Protein AF-A0AA38UMA5-F1 (afdb_monomer_lite)

Organism: NCBI:txid2804962

Structure (mmCIF, N/CA/C/O backbone):
data_AF-A0AA38UMA5-F1
#
_entry.id   AF-A0AA38UMA5-F1
#
loop_
_atom_site.group_PDB
_atom_site.id
_atom_site.type_symbol
_atom_site.label_atom_id
_atom_site.label_alt_id
_atom_site.label_comp_id
_atom_site.label_asym_id
_atom_site.label_entity_id
_atom_site.label_seq_id
_atom_site.pdbx_PDB_ins_code
_atom_site.Cartn_x
_atom_site.Cartn_y
_atom_site.Cartn_z
_atom_site.occupancy
_atom_site.B_iso_or_equiv
_atom_site.auth_seq_id
_atom_site.auth_comp_id
_atom_site.auth_asym_id
_atom_site.auth_atom_id
_atom_site.pdbx_PDB_model_num
ATOM 1 N N . TRP A 1 1 ? -12.154 10.410 -10.300 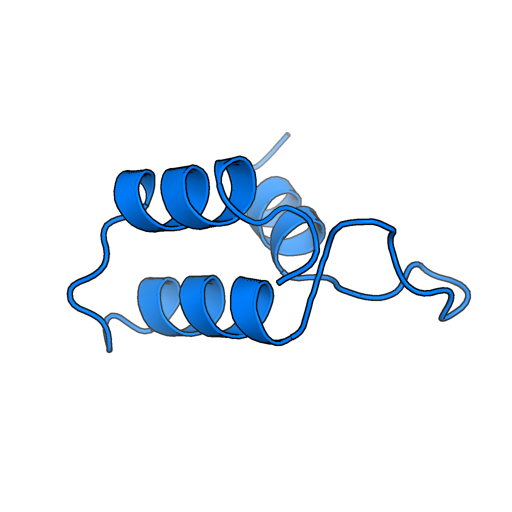1.00 55.00 1 TRP A N 1
ATOM 2 C CA . TRP A 1 1 ? -11.339 9.308 -9.760 1.00 55.00 1 TRP A CA 1
ATOM 3 C C . TRP A 1 1 ? -12.217 8.413 -8.919 1.00 55.00 1 TRP A C 1
ATOM 5 O O . TRP A 1 1 ? -12.952 8.922 -8.079 1.00 55.00 1 TRP A O 1
ATOM 15 N N . THR A 1 2 ? -12.180 7.112 -9.176 1.00 76.75 2 THR A N 1
ATOM 16 C CA . THR A 1 2 ? -12.823 6.095 -8.342 1.00 76.75 2 THR A CA 1
ATOM 17 C C . THR A 1 2 ? -11.867 5.628 -7.245 1.00 76.75 2 THR A C 1
ATOM 19 O O . THR A 1 2 ? -10.659 5.868 -7.302 1.00 76.75 2 THR A O 1
ATOM 22 N N . ILE A 1 3 ? -12.396 4.929 -6.240 1.00 69.94 3 ILE A N 1
ATOM 23 C CA . ILE A 1 3 ? -11.553 4.295 -5.219 1.00 69.94 3 ILE A CA 1
ATOM 24 C C . ILE A 1 3 ? -10.665 3.201 -5.835 1.00 69.94 3 ILE A C 1
ATOM 26 O O . ILE A 1 3 ? -9.554 2.981 -5.366 1.00 69.94 3 ILE A O 1
ATOM 30 N N . GLY A 1 4 ? -11.122 2.568 -6.922 1.00 71.38 4 GLY A N 1
ATOM 31 C CA . GLY A 1 4 ? -10.344 1.602 -7.694 1.00 71.38 4 GLY A CA 1
ATOM 32 C C . GLY A 1 4 ? -9.131 2.247 -8.355 1.00 71.38 4 GLY A C 1
ATOM 33 O O . GLY A 1 4 ? -8.028 1.734 -8.200 1.00 71.38 4 GLY A O 1
ATOM 34 N N . ASP A 1 5 ? -9.308 3.413 -8.985 1.00 69.56 5 ASP A N 1
ATOM 35 C CA . ASP A 1 5 ? -8.198 4.176 -9.575 1.00 69.56 5 ASP A CA 1
ATOM 36 C C . ASP A 1 5 ? -7.187 4.566 -8.497 1.00 69.56 5 ASP A C 1
ATOM 38 O O . ASP A 1 5 ? -5.983 4.392 -8.667 1.00 69.56 5 ASP A O 1
ATOM 42 N N . PHE A 1 6 ? -7.676 5.042 -7.348 1.00 70.81 6 PHE A N 1
ATOM 43 C CA . PHE A 1 6 ? -6.818 5.396 -6.223 1.00 70.81 6 PHE A CA 1
ATOM 44 C C . PHE A 1 6 ? -5.976 4.202 -5.767 1.00 70.81 6 PHE A C 1
ATOM 46 O O . PHE A 1 6 ? -4.758 4.321 -5.682 1.00 70.81 6 PHE A O 1
ATOM 53 N N . LEU A 1 7 ? -6.600 3.046 -5.527 1.00 73.69 7 LEU A N 1
ATOM 54 C CA . LEU A 1 7 ? -5.898 1.836 -5.098 1.00 73.69 7 LEU A CA 1
ATOM 55 C C . LEU A 1 7 ? -4.943 1.308 -6.170 1.00 73.69 7 LEU A C 1
ATOM 57 O O . LEU A 1 7 ? -3.839 0.884 -5.835 1.00 73.69 7 LEU A O 1
ATOM 61 N N . TYR A 1 8 ? -5.332 1.369 -7.441 1.00 74.81 8 TYR A N 1
ATOM 62 C CA . TYR A 1 8 ? -4.491 0.982 -8.569 1.00 74.81 8 TYR A CA 1
ATOM 63 C C . TYR A 1 8 ? -3.223 1.835 -8.624 1.00 74.81 8 TYR A C 1
ATOM 65 O O . TYR A 1 8 ? -2.112 1.307 -8.613 1.00 74.81 8 TYR A O 1
ATOM 73 N N . TYR A 1 9 ? -3.370 3.160 -8.584 1.00 72.44 9 TYR A N 1
ATOM 74 C CA . TYR A 1 9 ? -2.220 4.051 -8.606 1.00 72.44 9 TYR A CA 1
ATOM 75 C C . TYR A 1 9 ? -1.398 3.944 -7.324 1.00 72.44 9 TYR A C 1
ATOM 77 O O . TYR A 1 9 ? -0.181 3.962 -7.414 1.00 72.44 9 TYR A O 1
ATOM 85 N N . PHE A 1 10 ? -2.000 3.801 -6.144 1.00 71.94 10 PHE A N 1
ATOM 86 C CA . PHE A 1 10 ? -1.252 3.738 -4.883 1.00 71.94 10 PHE A CA 1
ATOM 87 C C . PHE A 1 10 ? -0.524 2.403 -4.665 1.00 71.94 10 PHE A C 1
ATOM 89 O O . PHE A 1 10 ? 0.531 2.386 -4.041 1.00 71.94 10 PHE A O 1
ATOM 96 N N . SER A 1 11 ? -1.049 1.283 -5.165 1.00 74.56 11 SER A N 1
ATOM 97 C CA . SER A 1 11 ? -0.436 -0.040 -4.957 1.00 74.56 11 SER A CA 1
ATOM 98 C C . SER A 1 11 ? 0.712 -0.355 -5.919 1.00 74.56 11 SER A C 1
ATOM 100 O O . SER A 1 11 ? 1.460 -1.308 -5.689 1.00 74.56 11 SER A O 1
ATOM 102 N N . ARG A 1 12 ? 0.874 0.436 -6.980 1.00 78.25 12 ARG A N 1
ATOM 103 C CA . ARG A 1 12 ? 1.829 0.198 -8.060 1.00 78.25 12 ARG A CA 1
ATOM 104 C C . ARG A 1 12 ? 3.216 0.790 -7.764 1.00 78.25 12 ARG A C 1
ATOM 106 O O . ARG A 1 12 ? 3.322 1.967 -7.430 1.00 78.25 12 ARG A O 1
ATOM 113 N N . ASN A 1 13 ? 4.267 -0.013 -7.957 1.00 79.44 13 ASN A N 1
ATOM 114 C CA . ASN A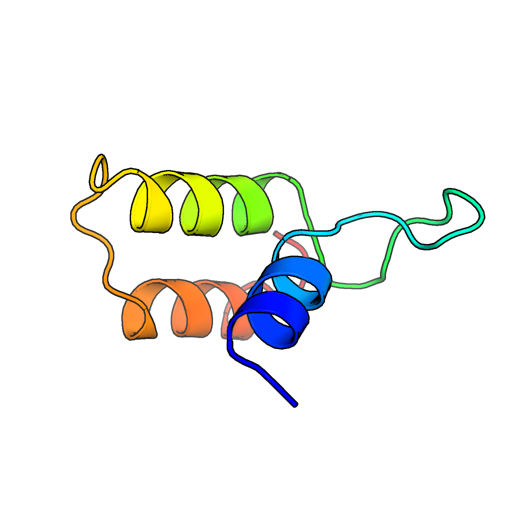 1 13 ? 5.673 0.371 -7.720 1.00 79.44 13 ASN A CA 1
ATOM 115 C C . ASN A 1 13 ? 6.484 0.652 -8.988 1.00 79.44 13 ASN A C 1
ATOM 117 O O . ASN A 1 13 ? 7.571 1.205 -8.899 1.00 79.44 13 ASN A O 1
ATOM 121 N N . GLU A 1 14 ? 5.974 0.266 -10.148 1.00 83.62 14 GLU A N 1
ATOM 122 C CA . GLU A 1 14 ? 6.610 0.424 -11.460 1.00 83.62 14 GLU A CA 1
ATOM 123 C C . GLU A 1 14 ? 5.562 1.006 -12.396 1.00 83.62 14 GLU A C 1
ATOM 125 O O . GLU A 1 14 ? 4.414 0.636 -12.234 1.00 83.62 14 GLU A O 1
ATOM 130 N N . ASP A 1 15 ? 5.878 1.895 -13.328 1.00 82.12 15 ASP A N 1
ATOM 131 C CA . ASP A 1 15 ? 4.923 2.444 -14.295 1.00 82.12 15 ASP A CA 1
ATOM 132 C C . ASP A 1 15 ? 4.576 1.450 -15.424 1.00 82.12 15 ASP A C 1
ATOM 134 O O . ASP A 1 15 ? 4.828 0.246 -15.310 1.00 82.12 15 ASP A O 1
ATOM 138 N N . GLU A 1 16 ? 3.880 1.916 -16.471 1.00 82.31 16 GLU A N 1
ATOM 139 C CA . GLU A 1 16 ? 3.433 1.093 -17.618 1.00 82.31 16 GLU A CA 1
ATOM 140 C C . GLU A 1 16 ? 4.571 0.525 -18.451 1.00 82.31 16 GLU A C 1
ATOM 142 O O . GLU A 1 16 ? 4.391 -0.526 -19.063 1.00 82.31 16 GLU A O 1
ATOM 147 N N . ASP A 1 17 ? 5.747 1.127 -18.348 1.00 84.50 17 ASP A N 1
ATOM 148 C CA . ASP A 1 17 ? 6.957 0.728 -19.047 1.00 84.50 17 ASP A CA 1
ATOM 149 C C . ASP A 1 17 ? 7.902 -0.088 -18.140 1.00 84.50 17 ASP A C 1
ATOM 151 O O . ASP A 1 17 ? 9.008 -0.452 -18.543 1.00 84.50 17 ASP A O 1
ATOM 155 N N . GLY A 1 18 ? 7.471 -0.408 -16.911 1.00 80.38 18 GLY A N 1
ATOM 156 C CA . GLY A 1 18 ? 8.258 -1.152 -15.924 1.00 80.38 18 GLY A CA 1
ATOM 157 C C . GLY A 1 18 ? 9.288 -0.297 -15.179 1.00 80.38 18 GLY A C 1
ATOM 158 O O . GLY A 1 18 ? 10.160 -0.837 -14.496 1.00 80.38 18 GLY A O 1
ATOM 159 N N . VAL A 1 19 ? 9.217 1.033 -15.288 1.00 84.56 19 VAL A N 1
ATOM 160 C CA . VAL A 1 19 ? 10.138 1.951 -14.611 1.00 84.56 19 VAL A CA 1
ATOM 161 C C . VAL A 1 19 ? 9.695 2.148 -13.161 1.00 84.56 19 VAL A C 1
ATOM 163 O O . VAL A 1 19 ? 8.539 2.497 -12.920 1.00 84.56 19 VAL A O 1
ATOM 166 N N . PRO A 1 20 ? 10.583 1.982 -12.164 1.00 81.06 20 PRO A N 1
ATOM 167 C CA . PRO A 1 20 ? 10.236 2.211 -10.767 1.00 81.06 20 PRO A CA 1
ATOM 168 C C . PRO A 1 20 ? 9.680 3.619 -10.530 1.00 81.06 20 PRO A C 1
ATOM 170 O O . PRO A 1 20 ? 10.319 4.622 -10.853 1.00 81.06 20 PRO A O 1
ATOM 173 N N . ILE A 1 21 ? 8.501 3.701 -9.915 1.00 78.94 21 ILE A N 1
ATOM 174 C CA . ILE A 1 21 ? 7.889 4.977 -9.551 1.00 78.94 21 ILE A CA 1
ATOM 175 C C . ILE A 1 21 ? 8.624 5.516 -8.327 1.00 78.94 21 ILE A C 1
ATOM 177 O O . ILE A 1 21 ? 8.614 4.912 -7.252 1.00 78.94 21 ILE A O 1
ATOM 181 N N . GLN A 1 22 ? 9.258 6.675 -8.485 1.00 72.44 22 GLN A N 1
ATOM 182 C CA . GLN A 1 22 ? 10.029 7.304 -7.421 1.00 72.44 22 GLN A CA 1
ATOM 183 C C . GLN A 1 22 ? 9.152 7.546 -6.180 1.00 72.44 22 GLN A C 1
ATOM 185 O O . GLN A 1 22 ? 8.084 8.153 -6.260 1.00 72.44 22 GLN A O 1
ATOM 190 N N . GLY A 1 23 ? 9.602 7.053 -5.025 1.00 67.44 23 GLY A N 1
ATOM 191 C CA . GLY A 1 23 ? 8.861 7.156 -3.767 1.00 67.44 23 GLY A CA 1
ATOM 192 C C . GLY A 1 23 ? 7.757 6.100 -3.563 1.00 67.44 23 GLY A C 1
ATOM 193 O O . GLY A 1 23 ? 6.892 6.253 -2.699 1.00 67.44 23 GLY A O 1
ATOM 194 N N . ARG A 1 24 ? 7.739 5.024 -4.361 1.00 73.75 24 ARG A N 1
ATOM 195 C CA . ARG A 1 24 ? 6.855 3.871 -4.141 1.00 73.75 24 ARG A CA 1
ATOM 196 C C . ARG A 1 24 ? 7.661 2.593 -4.033 1.00 73.75 24 ARG A C 1
ATOM 198 O O . ARG A 1 24 ? 8.433 2.244 -4.921 1.00 73.75 24 ARG A O 1
ATOM 205 N N . THR A 1 25 ? 7.487 1.901 -2.915 1.00 75.75 25 THR A N 1
ATOM 206 C CA . THR A 1 25 ? 8.229 0.683 -2.609 1.00 75.75 25 THR A CA 1
ATOM 207 C C . THR A 1 25 ? 7.308 -0.492 -2.365 1.00 75.75 25 THR A C 1
ATOM 209 O O . THR A 1 25 ? 6.153 -0.354 -1.957 1.00 75.75 25 THR A O 1
ATOM 212 N N . ARG A 1 26 ? 7.874 -1.693 -2.517 1.00 78.56 26 ARG A N 1
ATOM 213 C CA . ARG A 1 26 ? 7.195 -2.948 -2.169 1.00 78.56 26 ARG A CA 1
ATOM 214 C C . ARG A 1 26 ? 6.668 -2.943 -0.733 1.00 78.56 26 ARG A C 1
ATOM 216 O O . ARG A 1 26 ? 5.619 -3.529 -0.483 1.00 78.56 26 ARG A O 1
ATOM 223 N N . THR A 1 27 ? 7.342 -2.242 0.180 1.00 81.00 27 THR A N 1
ATOM 224 C CA . THR A 1 27 ? 6.895 -2.041 1.563 1.00 81.00 27 THR A CA 1
ATOM 225 C C . THR A 1 27 ? 5.540 -1.335 1.613 1.00 81.00 27 THR A C 1
ATOM 227 O O . THR A 1 27 ? 4.611 -1.818 2.259 1.00 81.00 27 THR A O 1
ATOM 230 N N . HIS A 1 28 ? 5.390 -0.229 0.884 1.00 78.38 28 HIS A N 1
ATOM 231 C CA . HIS A 1 28 ? 4.159 0.557 0.820 1.00 78.38 28 HIS A CA 1
ATOM 232 C C . HIS A 1 28 ? 2.994 -0.214 0.196 1.00 78.38 28 HIS A C 1
ATOM 234 O O . HIS A 1 28 ? 1.910 -0.266 0.786 1.00 78.38 28 HIS A O 1
ATOM 240 N N . SER A 1 29 ? 3.230 -0.888 -0.933 1.00 79.94 29 SER A N 1
ATOM 241 C CA . SER A 1 29 ? 2.229 -1.768 -1.551 1.00 79.94 29 SER A CA 1
ATOM 242 C C . SER A 1 29 ? 1.831 -2.916 -0.632 1.00 79.94 29 SER A C 1
ATOM 244 O O . SER A 1 29 ? 0.656 -3.271 -0.575 1.00 79.94 29 SER A O 1
ATOM 246 N N . GLY A 1 30 ? 2.789 -3.475 0.113 1.00 84.31 30 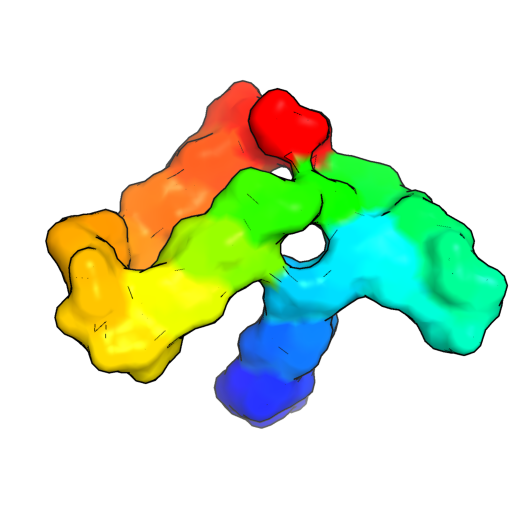GLY A N 1
ATOM 247 C CA . GLY A 1 30 ? 2.543 -4.516 1.105 1.00 84.31 30 GLY A CA 1
ATOM 248 C C . GLY A 1 30 ? 1.610 -4.034 2.212 1.00 84.31 30 GLY A C 1
ATOM 249 O O . GLY A 1 30 ? 0.609 -4.689 2.485 1.00 84.31 30 GLY A O 1
ATOM 250 N N . MET A 1 31 ? 1.867 -2.852 2.785 1.00 83.56 31 MET A N 1
ATOM 251 C CA . MET A 1 31 ? 0.992 -2.272 3.813 1.00 83.56 31 MET A CA 1
ATOM 252 C C . MET A 1 31 ? -0.433 -2.038 3.299 1.00 83.56 31 MET A C 1
ATOM 254 O O . MET A 1 31 ? -1.395 -2.355 3.999 1.00 83.56 31 MET A O 1
ATOM 258 N N . LEU A 1 32 ? -0.574 -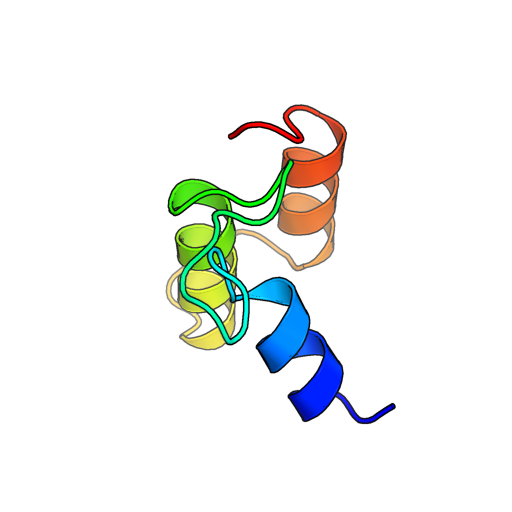1.508 2.079 1.00 82.88 32 LEU A N 1
ATOM 259 C CA . LEU A 1 32 ? -1.880 -1.271 1.467 1.00 82.88 32 LEU A CA 1
ATOM 260 C C . LEU A 1 32 ? -2.608 -2.585 1.151 1.00 82.88 32 LEU A C 1
ATOM 262 O O . LEU A 1 32 ? -3.788 -2.714 1.464 1.00 82.88 32 LEU A O 1
ATOM 266 N N . SER A 1 33 ? -1.911 -3.577 0.590 1.00 83.81 33 SER A N 1
ATOM 267 C CA . SER A 1 33 ? -2.467 -4.911 0.329 1.00 83.81 33 SER A CA 1
ATOM 268 C C . SER A 1 33 ? -2.956 -5.566 1.617 1.00 83.81 33 SER A C 1
ATOM 270 O O . SER A 1 33 ? -4.054 -6.117 1.650 1.00 83.81 33 SER A O 1
ATOM 272 N N . SER A 1 34 ? -2.166 -5.477 2.683 1.00 85.12 34 SER A N 1
ATOM 273 C CA . SER A 1 34 ? -2.530 -5.978 4.002 1.00 85.12 34 SER A CA 1
ATOM 274 C C . SER A 1 34 ? -3.786 -5.305 4.567 1.00 85.12 34 SER A C 1
ATOM 276 O O . SER A 1 34 ? -4.710 -5.958 5.055 1.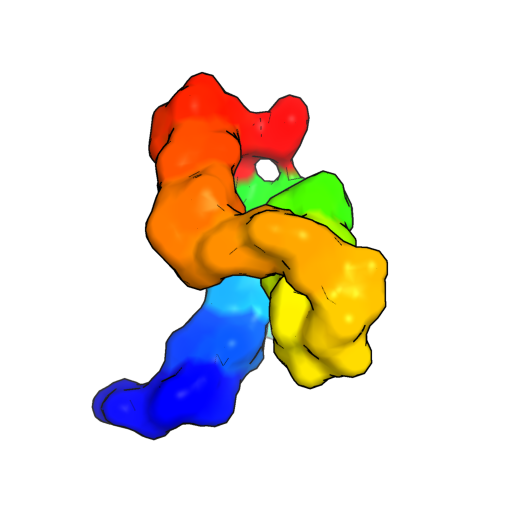00 85.12 34 SER A O 1
ATOM 278 N N . PHE A 1 35 ? -3.878 -3.981 4.423 1.00 85.88 35 PHE A N 1
ATOM 279 C CA . PHE A 1 35 ? -5.064 -3.217 4.814 1.00 85.88 35 PHE A CA 1
ATOM 280 C C . PHE A 1 35 ? -6.314 -3.633 4.047 1.00 85.88 35 PHE A C 1
ATOM 282 O O . PHE A 1 35 ? -7.350 -3.871 4.661 1.00 85.88 35 PHE A O 1
ATOM 289 N N . LEU A 1 36 ? -6.211 -3.795 2.728 1.00 83.94 36 LEU A N 1
ATOM 290 C CA . LEU A 1 36 ? -7.332 -4.234 1.896 1.00 83.94 36 LEU A CA 1
ATOM 291 C C . LEU A 1 36 ? -7.778 -5.670 2.200 1.00 83.94 36 LEU A C 1
ATOM 293 O O . LEU A 1 36 ? -8.959 -5.979 2.075 1.00 83.94 36 LEU A O 1
ATOM 297 N N . ARG A 1 37 ? -6.853 -6.544 2.616 1.00 86.75 37 ARG A N 1
ATOM 298 C CA . ARG A 1 37 ? -7.163 -7.912 3.062 1.00 86.75 37 ARG A CA 1
ATOM 299 C C . ARG A 1 37 ? -7.759 -7.968 4.470 1.00 86.75 37 ARG A C 1
ATOM 301 O O . ARG A 1 37 ? -8.258 -9.018 4.861 1.00 86.75 37 ARG A O 1
ATOM 308 N N . GLY A 1 38 ? -7.698 -6.873 5.231 1.00 85.44 38 GLY A N 1
ATOM 309 C CA . GLY A 1 38 ? -8.090 -6.846 6.640 1.00 85.44 38 GLY A CA 1
ATOM 310 C C . GLY A 1 38 ? -7.139 -7.627 7.555 1.00 85.44 38 GLY A C 1
ATOM 311 O O . GLY A 1 38 ? -7.517 -7.973 8.670 1.00 85.44 38 GLY A O 1
ATOM 312 N N . ASP A 1 39 ? -5.914 -7.913 7.101 1.00 89.19 39 ASP A N 1
ATOM 313 C CA . ASP A 1 39 ? -4.926 -8.714 7.841 1.00 89.19 39 ASP A CA 1
ATOM 314 C C . ASP A 1 39 ? -3.993 -7.862 8.727 1.00 89.19 39 ASP A C 1
ATOM 316 O O . ASP A 1 39 ? -3.107 -8.376 9.411 1.00 89.19 39 ASP A O 1
ATOM 320 N N . THR A 1 40 ? -4.216 -6.546 8.758 1.00 85.81 40 THR A N 1
ATOM 321 C CA . THR A 1 40 ? -3.408 -5.588 9.514 1.00 85.81 40 THR A CA 1
ATOM 322 C C . THR A 1 40 ? -4.248 -4.743 10.456 1.00 85.81 40 THR A C 1
ATOM 324 O O . THR A 1 40 ? -5.401 -4.412 10.195 1.00 85.81 40 THR A O 1
ATOM 327 N N . LYS A 1 41 ? -3.616 -4.330 11.557 1.00 87.50 41 LYS A N 1
ATOM 328 C CA . LYS A 1 41 ? -4.157 -3.329 12.487 1.00 87.50 41 LYS A CA 1
ATOM 329 C C . LYS A 1 41 ? -3.890 -1.894 12.025 1.00 87.50 41 LYS A C 1
ATOM 331 O O . LYS A 1 41 ? -4.359 -0.957 12.667 1.00 87.50 41 LYS A O 1
ATOM 336 N N . LYS A 1 42 ? -3.095 -1.701 10.963 1.00 81.06 42 LYS A N 1
ATOM 337 C CA . LYS A 1 42 ? -2.802 -0.368 10.429 1.00 81.06 42 LYS A CA 1
ATOM 338 C C . LYS A 1 42 ? -4.063 0.214 9.794 1.00 81.06 42 LYS A C 1
ATOM 340 O O . LYS A 1 42 ? -4.682 -0.427 8.956 1.00 81.06 42 LYS A O 1
ATOM 345 N N . THR A 1 43 ? -4.422 1.436 10.170 1.00 84.44 43 THR A N 1
ATOM 346 C CA . THR A 1 43 ? -5.483 2.192 9.491 1.00 84.44 43 THR A CA 1
ATOM 347 C C . THR A 1 43 ? -4.943 2.842 8.217 1.00 84.44 43 THR A C 1
ATOM 349 O O . THR A 1 43 ? -3.730 2.993 8.049 1.00 84.44 43 THR A O 1
ATOM 352 N N . SER A 1 44 ? -5.835 3.302 7.338 1.00 79.06 44 SER A N 1
ATOM 353 C CA . SER A 1 44 ? -5.458 4.091 6.157 1.00 79.06 44 SER A CA 1
ATOM 354 C C . SER A 1 44 ? -4.603 5.315 6.517 1.00 79.06 44 SER A C 1
ATOM 356 O O . SER A 1 44 ? -3.619 5.599 5.840 1.00 79.06 44 SER A O 1
ATOM 358 N N . VAL A 1 45 ? -4.912 5.990 7.630 1.00 83.12 45 VAL A N 1
ATOM 359 C CA . VAL A 1 45 ? -4.136 7.134 8.139 1.00 83.12 45 VAL A CA 1
ATOM 360 C C . VAL A 1 45 ? -2.711 6.724 8.507 1.00 83.12 45 VAL A C 1
ATOM 362 O O . VAL A 1 45 ? -1.765 7.414 8.136 1.00 83.12 45 VAL A O 1
ATOM 365 N N . MET A 1 46 ? -2.538 5.592 9.197 1.00 84.56 46 MET A N 1
ATOM 366 C CA . MET A 1 46 ? -1.208 5.095 9.564 1.00 84.56 46 MET A CA 1
ATOM 367 C C . MET A 1 46 ? -0.374 4.755 8.328 1.00 84.56 46 MET A C 1
ATOM 369 O O . MET A 1 46 ? 0.820 5.020 8.309 1.00 84.56 46 MET A O 1
ATOM 373 N N . ILE A 1 47 ? -0.994 4.197 7.287 1.00 80.81 47 ILE A N 1
ATOM 374 C CA . ILE A 1 47 ? -0.305 3.867 6.032 1.00 80.81 47 ILE A CA 1
ATOM 375 C C . ILE A 1 47 ? 0.178 5.139 5.337 1.00 80.81 47 ILE A C 1
ATOM 377 O O . ILE A 1 47 ? 1.349 5.230 4.984 1.00 80.81 47 ILE A O 1
ATOM 381 N N . VAL A 1 48 ? -0.682 6.153 5.219 1.00 80.06 48 VAL A N 1
ATOM 382 C CA . VAL A 1 48 ? -0.303 7.445 4.628 1.00 80.06 48 VAL A CA 1
ATOM 383 C C . VAL A 1 48 ? 0.796 8.135 5.444 1.00 80.06 48 VAL A C 1
ATOM 385 O O . VAL A 1 48 ? 1.727 8.692 4.869 1.00 80.06 48 VAL A O 1
ATOM 388 N N . GLN A 1 49 ? 0.741 8.076 6.777 1.00 83.62 49 GLN A N 1
ATOM 389 C CA . GLN A 1 49 ? 1.794 8.634 7.632 1.00 83.62 49 GLN A CA 1
ATOM 390 C C . GLN A 1 49 ? 3.149 7.953 7.426 1.00 83.62 49 GLN A C 1
ATOM 392 O O . GLN A 1 49 ? 4.168 8.638 7.417 1.00 83.62 49 GLN A O 1
ATOM 397 N N . GLU A 1 50 ? 3.173 6.632 7.260 1.00 81.25 50 GLU A N 1
ATOM 398 C CA . GLU A 1 50 ? 4.409 5.899 6.969 1.00 81.25 50 GLU A CA 1
ATOM 399 C C . GLU A 1 50 ? 5.004 6.337 5.630 1.00 81.25 50 GLU A C 1
ATOM 401 O O . GLU A 1 50 ? 6.208 6.555 5.546 1.00 81.25 50 GLU A O 1
ATOM 406 N N . TRP A 1 51 ? 4.163 6.583 4.624 1.00 80.00 51 TRP A N 1
ATOM 407 C CA . TRP A 1 51 ? 4.615 7.055 3.314 1.00 80.00 51 TRP A CA 1
ATOM 408 C C . TRP A 1 51 ? 5.148 8.487 3.358 1.00 80.00 51 TRP A C 1
ATOM 410 O O . TRP A 1 51 ? 6.090 8.815 2.649 1.00 80.00 51 TRP A O 1
ATOM 420 N N . ILE A 1 52 ? 4.566 9.350 4.196 1.00 80.06 52 ILE A N 1
ATOM 421 C CA . ILE A 1 52 ? 5.071 10.714 4.403 1.00 80.06 52 ILE A CA 1
ATOM 422 C C . ILE A 1 52 ? 6.416 10.683 5.137 1.00 80.06 52 ILE A C 1
ATOM 424 O O . ILE A 1 52 ? 7.315 11.450 4.803 1.00 80.06 52 ILE A O 1
ATOM 428 N N . LYS A 1 53 ? 6.557 9.815 6.147 1.00 81.88 53 LYS A N 1
ATOM 429 C CA . LYS A 1 53 ? 7.791 9.692 6.936 1.00 81.88 53 LYS A CA 1
ATOM 430 C C . LYS A 1 53 ? 8.930 9.088 6.134 1.00 81.88 53 LYS A C 1
ATOM 432 O O . LY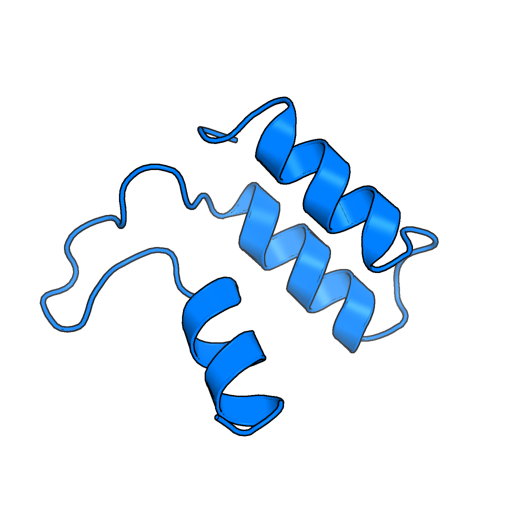S A 1 53 ? 10.062 9.543 6.262 1.00 81.88 53 LYS A O 1
ATOM 437 N N . ASN A 1 54 ? 8.634 8.060 5.350 1.00 75.62 54 ASN A N 1
ATOM 438 C CA . ASN A 1 54 ? 9.617 7.397 4.523 1.00 75.62 54 ASN A CA 1
ATOM 439 C C . ASN A 1 54 ? 9.092 7.249 3.097 1.00 75.62 54 ASN A C 1
ATOM 441 O O . ASN A 1 54 ? 8.675 6.162 2.709 1.00 75.62 54 ASN A O 1
ATOM 445 N N . PRO A 1 55 ? 9.127 8.320 2.287 1.00 67.06 55 PRO A N 1
ATOM 446 C CA . PRO A 1 55 ? 8.658 8.249 0.910 1.00 67.06 55 PRO A CA 1
ATOM 447 C C . PRO A 1 55 ? 9.424 7.197 0.104 1.00 67.06 55 PRO A C 1
ATOM 449 O O . PRO A 1 55 ? 8.873 6.641 -0.828 1.00 67.06 55 PRO A O 1
ATOM 452 N N . MET A 1 56 ? 10.655 6.850 0.483 1.00 65.44 56 MET A N 1
ATOM 453 C CA . MET A 1 56 ? 11.480 5.860 -0.214 1.00 65.44 56 MET A CA 1
ATOM 454 C C . MET A 1 56 ? 11.399 4.441 0.368 1.00 65.44 56 MET A C 1
ATOM 456 O O . MET A 1 56 ? 12.115 3.579 -0.134 1.00 65.44 56 MET A O 1
ATOM 460 N N . GLY A 1 57 ? 10.513 4.170 1.339 1.00 56.03 57 GLY A N 1
ATOM 461 C CA . GLY A 1 57 ? 10.343 2.843 1.952 1.00 56.03 57 GLY A CA 1
ATOM 462 C C . GLY A 1 57 ? 11.278 2.563 3.115 1.00 56.03 57 GLY A C 1
ATOM 463 O O . GLY A 1 57 ? 12.504 2.762 2.982 1.00 56.03 57 GLY A O 1
#

pLDDT: mean 78.45, std 7.08, range [55.0, 89.19]

Secondary structure (DSSP, 8-state):
--HHHHHHHHH-SB-TTSPBPTT--HHHHHHHHHHHHT--S--HHHHHHHHHH-TT-

Sequence (57 aa):
WTIGDFLYYFSRNEDEDGVPIQGRTRTHSGMLSSFLRGDTKKTSVMIVQEWIKNPMG

Radius of gyration: 11.26 Å; chains: 1; bounding box: 24×19×32 Å

Foldseek 3Di:
DDVVVVLVVQLDQADPVRHGDQLHDPVLNVVSVCVVVVVDPQDPVNSVVVSVVRSRD